Protein 2PMP (pdb70)

B-factor: mean 42.49, std 11.9, range [20.32, 80.95]

Nearest PDB structures (foldseek):
  2pmp-assembly1_A  TM=1.006E+00  e=4.783E-40  Arabidopsis thaliana
  1t0a-assembly1_C  TM=9.566E-01  e=9.874E-26  Shewanella oneidensis MR-1
  5iwx-assembly1_A  TM=9.630E-01  e=2.217E-25  Bacillus subtilis subsp. subtilis str. 168
  8xhu-assembly1_B  TM=9.530E-01  e=6.449E-24  Helicobacter pylori 26695
  8xkf-assembly2_D  TM=9.517E-01  e=6.898E-24  Helicobacter pylori 26695

InterPro domains:
  IPR003526 2-C-methyl-D-erythritol 2,4-cyclodiphosphate synthase [MF_00107] (75-230)
  IPR003526 2-C-methyl-D-erythritol 2,4-cyclodiphosphate synthase [PF02542] (75-228)
  IPR003526 2-C-methyl-D-erythritol 2,4-cyclodiphosphate synthase [PTHR43181] (34-231)
  IPR003526 2-C-methyl-D-erythritol 2,4-cyclodiphosphate synthase [TIGR00151] (76-230)
  IPR003526 2-C-methyl-D-erythritol 2,4-cyclodiphosphate synthase [cd00554] (76-228)
  IPR020555 2-C-methyl-D-erythritol 2,4-cyclodiphosphate synthase, conserved site [PS01350] (109-124)
  IPR036571 2-C-methyl-D-erythritol 2,4-cyclodiphosphate synthase superfamily [G3DSA:3.30.1330.50] (72-231)
  IPR036571 2-C-methyl-D-erythritol 2,4-cyclodiphosphate synthase superfamily [SSF69765] (74-230)

GO terms:
  GO:0009507 chloroplast (C, HDA)
  GO:0009570 chloroplast stroma (C, HDA)
  GO:0015995 chlorophyll biosynthetic process (P, IMP)
  GO:0016117 carotenoid biosynthetic process (P, IMP)

Solvent-accessible surface area: 8160 Å² total; per-residue (Å²): 145,98,86,106,76,138,5,104,2,101,29,76,27,142,0,52,87,78,93,78,4,36,1,0,34,36,106,3,107,43,102,45,0,9,57,39,183,41,44,1,0,1,0,2,17,0,0,0,35,0,0,1,46,2,20,63,63,67,69,39,45,122,35,14,48,145,69,90,89,177,50,139,74,18,53,1,35,64,19,0,101,42,0,23,120,28,12,71,124,42,16,9,80,21,14,74,0,43,0,37,1,28,6,21,114,34,151,6,58,100,54,49,107,74,0,37,60,32,0,3,152,18,8,71,24,83,57,97,46,1,53,1,72,41,140,66,51,140,158,85,95,33,20,2,91,0,114,2,1,0,0,66,0,78,2,67,0,76,69,162

Foldseek 3Di:
DDQKFKFKFKFKFFWDAPAFAAELNDTDDDRIHGDDQESRHQNLQRVLQRLCGSLVHDHPCVVAHPDDPPHRHDHSLVSLLVSLVVQVVSQKAFPAKEKEKEAADDDCVVCQVVSLVSNCVSNVHDSVRYYYDYDYPCLDDCRSVRRMMMMMMMTMMGGD

Secondary structure (DSSP, 8-state):
--SEEEEEEEEEEEEEET---EETTEE---SEEE-SSS---HHHHHHHHHHHHHHT---HHHHS-SS-SS-SS--HHHHHHHHHHHHHHHTEEEEEEEEEEE-SSS--GGGHHHHHHHHHHHHT--GGGEEEEEE--TT-HHHHTTSEEEEEEEEEEEE-

Structure (mmCIF, N/CA/C/O backbone):
data_2PMP
#
_entry.id   2PMP
#
_cell.length_a   135.795
_cell.length_b   135.795
_cell.length_c   135.795
_cell.angle_alpha   90.000
_cell.angle_beta   90.000
_cell.angle_gamma   90.000
#
_symmetry.space_group_name_H-M   'I 41 3 2'
#
loop_
_entity.id
_entity.type
_entity.pdbx_description
1 polymer '2-C-methyl-D-erythritol 2,4-cyclodiphosphate synthase'
2 non-polymer 'ZINC ION'
3 non-polymer 'PHOSPHATE ION'
4 non-polymer 'CHLORIDE ION'
5 non-polymer "CYTIDINE-5'-MONOPHOSPHATE"
6 water water
#
loop_
_atom_site.group_PDB
_atom_site.id
_atom_site.type_symbol
_atom_site.label_atom_id
_atom_site.label_alt_id
_atom_site.label_comp_id
_atom_site.label_asym_id
_atom_site.label_entity_id
_atom_site.label_seq_id
_atom_site.pdbx_PDB_ins_code
_atom_site.Cartn_x
_atom_site.Cartn_y
_atom_site.Cartn_z
_atom_site.occupancy
_atom_site.B_iso_or_equiv
_atom_site.auth_seq_id
_atom_site.auth_comp_id
_atom_site.auth_asym_id
_atom_site.auth_atom_id
_atom_site.pdbx_PDB_model_num
ATOM 1 N N . THR A 1 1 ? -1.373 13.181 16.395 1.00 58.90 1 THR A N 1
ATOM 2 C CA . THR A 1 1 ? -1.691 13.043 14.931 1.00 58.62 1 THR A CA 1
ATOM 3 C C . THR A 1 1 ? -0.525 12.386 14.181 1.00 58.32 1 THR A C 1
ATOM 4 O O . THR A 1 1 ? 0.646 12.581 14.547 1.00 58.93 1 THR A O 1
ATOM 8 N N . LEU A 1 2 ? -0.857 11.606 13.143 1.00 57.01 2 LEU A N 1
ATOM 9 C CA . LEU A 1 2 ? 0.114 10.708 12.488 1.00 55.28 2 LEU A CA 1
ATOM 10 C C . LEU A 1 2 ? 0.886 11.422 11.373 1.00 53.97 2 LEU A C 1
ATOM 11 O O . LEU A 1 2 ? 0.283 12.099 10.531 1.00 53.56 2 LEU A O 1
ATOM 16 N N . PRO A 1 3 ? 2.223 11.263 11.349 1.00 52.51 3 PRO A N 1
ATOM 17 C CA . PRO A 1 3 ? 3.010 11.939 10.313 1.00 51.68 3 PRO A CA 1
ATOM 18 C C . PRO A 1 3 ? 2.724 11.423 8.895 1.00 50.43 3 PRO A C 1
ATOM 19 O O . PRO A 1 3 ? 2.846 12.191 7.925 1.00 49.79 3 PRO A O 1
ATOM 23 N N . PHE A 1 4 ? 2.378 10.134 8.794 1.00 49.08 4 PHE A N 1
ATOM 24 C CA . PHE A 1 4 ? 2.045 9.492 7.517 1.00 48.10 4 PHE A CA 1
ATOM 25 C C . PHE A 1 4 ? 0.746 8.706 7.613 1.00 46.77 4 PHE A C 1
ATOM 26 O O . PHE A 1 4 ? 0.458 8.109 8.637 1.00 46.47 4 PHE A O 1
ATOM 34 N N . ARG A 1 5 ? -0.022 8.716 6.520 1.00 45.59 5 ARG A N 1
ATOM 35 C CA . ARG A 1 5 ? -1.259 7.934 6.390 1.00 44.11 5 ARG A CA 1
ATOM 36 C C . ARG A 1 5 ? -1.329 7.213 5.025 1.00 43.10 5 ARG A C 1
ATOM 37 O O . ARG A 1 5 ? -1.155 7.830 3.976 1.00 42.62 5 ARG A O 1
ATOM 45 N N . ILE A 1 6 ? -1.579 5.904 5.070 1.00 42.16 6 ILE A N 1
ATOM 46 C CA . ILE A 1 6 ? -1.641 5.032 3.876 1.00 41.22 6 ILE A CA 1
ATOM 47 C C . ILE A 1 6 ? -3.087 4.829 3.387 1.00 40.33 6 ILE A C 1
ATOM 48 O O . ILE A 1 6 ? -4.010 4.615 4.188 1.00 39.73 6 ILE A O 1
ATOM 53 N N . GLY A 1 7 ? -3.282 4.896 2.073 1.00 39.49 7 GLY A N 1
ATOM 54 C CA . GLY A 1 7 ? -4.600 4.676 1.468 1.00 38.75 7 GLY A CA 1
ATOM 55 C C . GLY A 1 7 ? -4.575 3.686 0.305 1.00 38.04 7 GLY A C 1
ATOM 56 O O . GLY A 1 7 ? -3.574 3.569 -0.404 1.00 36.88 7 GLY A O 1
ATOM 57 N N . HIS A 1 8 ? -5.691 2.982 0.118 1.00 37.44 8 HIS A N 1
ATOM 58 C CA . HIS A 1 8 ? -5.872 2.105 -1.032 1.00 36.93 8 HIS A CA 1
ATOM 59 C C . HIS A 1 8 ? -7.225 2.366 -1.670 1.00 35.04 8 HIS A C 1
ATOM 60 O O . HIS A 1 8 ? -8.255 2.462 -0.990 1.00 35.66 8 HIS A O 1
ATOM 67 N N . GLY A 1 9 ? -7.217 2.540 -2.975 1.00 32.79 9 GLY A N 1
ATOM 68 C CA . GLY A 1 9 ? -8.447 2.541 -3.736 1.00 31.91 9 GLY A CA 1
ATOM 69 C C . GLY A 1 9 ? -8.516 1.468 -4.821 1.00 30.91 9 GLY A C 1
ATOM 70 O O . GLY A 1 9 ? -7.501 1.041 -5.371 1.00 29.84 9 GLY A O 1
ATOM 71 N N . PHE A 1 10 ? -9.742 1.023 -5.089 1.00 31.16 10 PHE A N 1
ATOM 72 C CA . PHE A 1 10 ? -10.083 0.093 -6.177 1.00 31.03 10 PHE A CA 1
ATOM 73 C C . PHE A 1 10 ? -11.325 0.610 -6.854 1.00 31.08 10 PHE A C 1
ATOM 74 O O . PHE A 1 10 ? -12.278 1.028 -6.175 1.00 32.62 10 PHE A O 1
ATOM 82 N N . ASP A 1 11 ? -11.348 0.539 -8.182 1.00 30.79 11 ASP A N 1
ATOM 83 C CA . ASP A 1 11 ? -12.582 0.754 -8.947 1.00 30.27 11 ASP A CA 1
ATOM 84 C C . ASP A 1 11 ? -12.585 -0.102 -10.218 1.00 29.72 11 ASP A C 1
ATOM 85 O O . ASP A 1 11 ? -11.546 -0.373 -10.765 1.00 28.40 11 ASP A O 1
ATOM 90 N N . LEU A 1 12 ? -13.782 -0.485 -10.661 1.00 29.62 12 LEU A N 1
ATOM 91 C CA . LEU A 1 12 ? -14.002 -1.254 -11.866 1.00 29.95 12 LEU A CA 1
ATOM 92 C C . LEU A 1 12 ? -15.239 -0.729 -12.581 1.00 29.70 12 LEU A C 1
ATOM 93 O O . LEU A 1 12 ? -16.211 -0.370 -11.926 1.00 29.11 12 LEU A O 1
ATOM 98 N N . HIS A 1 13 ? -15.174 -0.623 -13.913 1.00 30.07 13 HIS A N 1
ATOM 99 C CA . HIS A 1 13 ? -16.341 -0.290 -14.733 1.00 30.06 13 HIS A CA 1
ATOM 100 C C . HIS A 1 13 ? -16.502 -1.259 -15.887 1.00 29.63 13 HIS A C 1
ATOM 101 O O . HIS A 1 13 ? -15.515 -1.779 -16.397 1.00 29.08 13 HIS A O 1
ATOM 108 N N . ARG A 1 14 ? -17.745 -1.446 -16.313 1.00 29.49 14 ARG A N 1
ATOM 109 C CA . ARG A 1 14 ? -18.077 -2.168 -17.541 1.00 30.92 14 ARG A CA 1
ATOM 110 C C . ARG A 1 14 ? -17.687 -1.369 -18.777 1.00 30.17 14 ARG A C 1
ATOM 111 O O . ARG A 1 14 ? -17.873 -0.162 -18.825 1.00 29.71 14 ARG A O 1
ATOM 119 N N . LEU A 1 15 ? -17.112 -2.066 -19.749 1.00 29.55 15 LEU A N 1
ATOM 120 C CA . LEU A 1 15 ? -16.853 -1.524 -21.052 1.00 29.34 15 LEU A CA 1
ATOM 121 C C . LEU A 1 15 ? -17.834 -2.133 -22.032 1.00 29.64 15 LEU A C 1
ATOM 122 O O . LEU A 1 15 ? -17.969 -3.366 -22.115 1.00 29.68 15 LEU A O 1
ATOM 127 N N . GLU A 1 16 ? -18.519 -1.272 -22.782 1.00 30.43 16 GLU A N 1
ATOM 128 C CA . GLU A 1 16 ? -19.461 -1.704 -23.795 1.00 30.79 16 GLU A CA 1
ATOM 129 C C . GLU A 1 16 ? -19.217 -0.909 -25.065 1.00 30.91 16 GLU A C 1
ATOM 130 O O . GLU A 1 16 ? -18.634 0.160 -25.004 1.00 31.15 16 GLU A O 1
ATOM 136 N N . PRO A 1 17 ? -19.671 -1.414 -26.227 1.00 31.22 17 PRO A N 1
ATOM 137 C CA . PRO A 1 17 ? -19.412 -0.686 -27.493 1.00 31.37 17 PRO A CA 1
ATOM 138 C C . PRO A 1 17 ? -20.009 0.729 -27.589 1.00 31.38 17 PRO A C 1
ATOM 139 O O . PRO A 1 17 ? -21.145 0.961 -27.197 1.00 31.50 17 PRO A O 1
ATOM 143 N N . GLY A 1 18 ? -19.246 1.666 -28.134 1.00 31.76 18 GLY A N 1
ATOM 144 C CA . GLY A 1 18 ? -19.781 2.989 -28.448 1.00 31.66 18 GLY A CA 1
ATOM 145 C C . GLY A 1 18 ? -19.797 3.996 -27.313 1.00 32.09 18 GLY A C 1
ATOM 146 O O . GLY A 1 18 ? -20.277 5.122 -27.495 1.00 32.56 18 GLY A O 1
ATOM 147 N N . TYR A 1 19 ? -19.259 3.627 -26.152 1.00 32.07 19 TYR A N 1
ATOM 148 C CA . TYR A 1 19 ? -19.187 4.551 -25.012 1.00 32.12 19 TYR A CA 1
ATOM 149 C C . TYR A 1 19 ? -17.828 5.270 -24.881 1.00 32.01 19 TYR A C 1
ATOM 150 O O . TYR A 1 19 ? -16.818 4.856 -25.518 1.00 32.01 19 TYR A O 1
ATOM 159 N N . PRO A 1 20 ? -17.801 6.367 -24.096 1.00 31.47 20 PRO A N 1
ATOM 160 C CA . PRO A 1 20 ? -16.561 7.082 -23.812 1.00 31.97 20 PRO A CA 1
ATOM 161 C C . PRO A 1 20 ? -15.578 6.284 -22.973 1.00 32.04 20 PRO A C 1
ATOM 162 O O . PRO A 1 20 ? -15.964 5.641 -22.003 1.00 32.32 20 PRO A O 1
ATOM 166 N N . LEU A 1 21 ? -14.315 6.340 -23.366 1.00 32.70 21 LEU A N 1
ATOM 167 C CA . LEU A 1 21 ? -13.209 5.848 -22.561 1.00 32.84 21 LEU A CA 1
ATOM 168 C C . LEU A 1 21 ? -12.405 7.062 -22.100 1.00 33.48 21 LEU A C 1
ATOM 169 O O . LEU A 1 21 ? -11.638 7.653 -22.862 1.00 33.61 21 LEU A O 1
ATOM 174 N N . ILE A 1 22 ? -12.642 7.448 -20.851 1.00 34.21 22 ILE A N 1
ATOM 175 C CA . ILE A 1 22 ? -11.984 8.584 -20.218 1.00 34.10 22 ILE A CA 1
ATOM 176 C C . ILE A 1 22 ? -11.154 8.052 -19.041 1.00 33.96 22 ILE A C 1
ATOM 177 O O . ILE A 1 22 ? -11.698 7.396 -18.149 1.00 34.77 22 ILE A O 1
ATOM 182 N N . ILE A 1 23 ? -9.847 8.311 -19.061 1.00 32.94 23 ILE A N 1
ATOM 183 C CA . ILE A 1 23 ? -8.944 7.829 -18.032 1.00 33.32 23 ILE A CA 1
ATOM 184 C C . ILE A 1 23 ? -8.120 8.990 -17.470 1.00 33.55 23 ILE A C 1
ATOM 185 O O . ILE A 1 23 ? -7.311 9.571 -18.182 1.00 32.46 23 ILE A O 1
ATOM 190 N N . GLY A 1 24 ? -8.344 9.320 -16.195 1.00 34.24 24 GLY A N 1
ATOM 191 C CA . GLY A 1 24 ? -7.649 10.432 -15.539 1.00 34.99 24 GLY A CA 1
ATOM 192 C C . GLY A 1 24 ? -7.900 11.763 -16.238 1.00 35.50 24 GLY A C 1
ATOM 193 O O . GLY A 1 24 ? -7.012 12.614 -16.338 1.00 35.15 24 GLY A O 1
ATOM 194 N N . GLY A 1 25 ? -9.122 11.916 -16.735 1.00 36.15 25 GLY A N 1
ATOM 195 C CA . GLY A 1 25 ? -9.560 13.139 -17.395 1.00 36.18 25 GLY A CA 1
ATOM 196 C C . GLY A 1 25 ? -9.375 13.132 -18.883 1.00 36.30 25 GLY A C 1
ATOM 197 O O . GLY A 1 25 ? -9.960 13.952 -19.557 1.00 36.96 25 GLY A O 1
ATOM 198 N N . 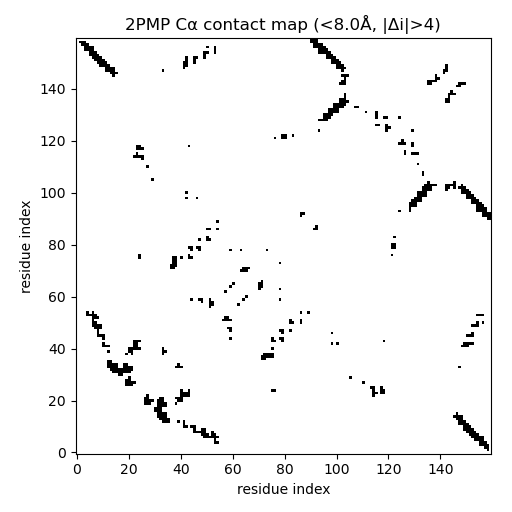ILE A 1 26 ? -8.594 12.184 -19.401 1.00 36.36 26 ILE A N 1
ATOM 199 C CA . ILE A 1 26 ? -8.175 12.175 -20.791 1.00 36.09 26 ILE A CA 1
ATOM 200 C C . ILE A 1 26 ? -9.018 11.206 -21.634 1.00 36.45 26 ILE A C 1
ATOM 201 O O . ILE A 1 26 ? -9.257 10.057 -21.230 1.00 36.31 26 ILE A O 1
ATOM 206 N N . VAL A 1 27 ? -9.490 11.700 -22.786 1.00 36.03 27 VAL A N 1
ATOM 207 C CA . VAL A 1 27 ? -10.225 10.903 -23.738 1.00 35.62 27 VAL A CA 1
ATOM 208 C C . VAL A 1 27 ? -9.274 10.021 -24.523 1.00 36.09 27 VAL A C 1
ATOM 209 O O . VAL A 1 27 ? -8.256 10.482 -25.042 1.00 36.65 27 VAL A O 1
ATOM 213 N N . ILE A 1 28 ? -9.590 8.722 -24.571 1.00 36.31 28 ILE A N 1
ATOM 214 C CA . ILE A 1 28 ? -8.806 7.754 -25.338 1.00 35.78 28 ILE A CA 1
ATOM 215 C C . ILE A 1 28 ? -9.782 7.071 -26.296 1.00 34.99 28 ILE A C 1
ATOM 216 O O . ILE A 1 28 ? -10.794 6.533 -25.859 1.00 35.68 28 ILE A O 1
ATOM 221 N N . PRO A 1 29 ? -9.560 7.198 -27.611 1.00 34.32 29 PRO A N 1
ATOM 222 C CA . PRO A 1 29 ? -10.453 6.509 -28.541 1.00 33.54 29 PRO A CA 1
ATOM 223 C C . PRO A 1 29 ? -10.367 4.982 -28.496 1.00 32.69 29 PRO A C 1
ATOM 224 O O . PRO A 1 29 ? -9.278 4.435 -28.352 1.00 32.36 29 PRO A O 1
ATOM 228 N N . HIS A 1 30 ? -11.509 4.306 -28.656 1.00 31.24 30 HIS A N 1
ATOM 229 C CA . HIS A 1 30 ? -11.549 2.843 -28.560 1.00 30.70 30 HIS A CA 1
ATOM 230 C C . HIS A 1 30 ? -12.923 2.336 -28.971 1.00 29.97 30 HIS A C 1
ATOM 231 O O . HIS A 1 30 ? -13.908 3.024 -28.760 1.00 30.46 30 HIS A O 1
ATOM 238 N N . ASP A 1 31 ? -12.988 1.127 -29.534 1.00 30.47 31 ASP A N 1
ATOM 239 C CA . ASP A 1 31 ? -14.259 0.487 -29.900 1.00 31.03 31 ASP A CA 1
ATOM 240 C C . ASP A 1 31 ? -15.244 0.251 -28.708 1.00 31.18 31 ASP A C 1
ATOM 241 O O . ASP A 1 31 ? -16.417 -0.001 -28.934 1.00 30.77 31 ASP A O 1
ATOM 246 N N . ARG A 1 32 ? -14.755 0.365 -27.464 1.00 31.31 32 ARG A N 1
ATOM 247 C CA . ARG A 1 32 ? -15.560 0.237 -26.242 1.00 31.66 32 ARG A CA 1
ATOM 248 C C . ARG A 1 32 ? -15.172 1.289 -25.224 1.00 32.30 32 ARG A C 1
ATOM 249 O O . ARG A 1 32 ? -14.027 1.750 -25.181 1.00 32.06 32 ARG A O 1
ATOM 257 N N . GLY A 1 33 ? -16.116 1.627 -24.361 1.00 33.50 33 GLY A N 1
ATOM 258 C CA . GLY A 1 33 ? -15.855 2.539 -23.265 1.00 34.46 33 GLY A CA 1
ATOM 259 C C . GLY A 1 33 ? -16.810 2.298 -22.124 1.00 34.69 33 GLY A C 1
ATOM 260 O O . GLY A 1 33 ? -17.614 1.391 -22.168 1.00 33.06 33 GLY A O 1
ATOM 261 N N . CYS A 1 34 ? -16.715 3.141 -21.106 1.00 36.85 34 CYS A N 1
ATOM 262 C CA . CYS A 1 34 ? -17.413 2.919 -19.849 1.00 39.40 34 CYS A CA 1
ATOM 263 C C . CYS A 1 34 ? -18.894 3.252 -19.912 1.00 41.05 34 CYS A C 1
ATOM 264 O O . CYS A 1 34 ? -19.284 4.355 -20.222 1.00 40.99 34 CYS A O 1
ATOM 267 N N . GLU A 1 35 ? -19.704 2.240 -19.640 1.00 44.68 35 GLU A N 1
ATOM 268 C CA . GLU A 1 35 ? -21.140 2.390 -19.458 1.00 46.72 35 GLU A CA 1
ATOM 269 C C . GLU A 1 35 ? -21.352 2.607 -17.967 1.00 48.52 35 GLU A C 1
ATOM 270 O O . GLU A 1 35 ? -21.265 1.662 -17.176 1.00 49.67 35 GLU A O 1
ATOM 276 N N . ALA A 1 36 ? -21.595 3.842 -17.566 1.00 50.26 36 ALA A N 1
ATOM 277 C CA . ALA A 1 36 ? -21.725 4.148 -16.134 1.00 51.73 36 ALA A CA 1
ATOM 278 C C . ALA A 1 36 ? -22.615 5.358 -15.918 1.00 53.23 36 ALA A C 1
ATOM 279 O O . ALA A 1 36 ? -22.957 6.051 -16.878 1.00 53.99 36 ALA A O 1
ATOM 281 N N . HIS A 1 37 ? -23.015 5.588 -14.667 1.00 54.67 37 HIS A N 1
ATOM 282 C CA . HIS A 1 37 ? -23.776 6.801 -14.294 1.00 55.45 37 HIS A CA 1
ATOM 283 C C . HIS A 1 37 ? -22.840 7.985 -14.088 1.00 55.62 37 HIS A C 1
ATOM 284 O O . HIS A 1 37 ? -23.197 9.132 -14.372 1.00 56.34 37 HIS A O 1
ATOM 291 N N . SER A 1 38 ? -21.637 7.688 -13.600 1.00 55.02 38 SER A N 1
ATOM 292 C CA . SER A 1 38 ? -20.512 8.628 -13.629 1.00 54.33 38 SER A CA 1
ATOM 293 C C . SER A 1 38 ? -20.082 8.988 -15.078 1.00 53.55 38 SER A C 1
ATOM 294 O O . SER A 1 38 ? -20.743 8.598 -16.039 1.00 54.11 38 SER A O 1
ATOM 297 N N . ASP A 1 39 ? -18.976 9.727 -15.222 1.00 52.26 39 ASP A N 1
ATOM 298 C CA . ASP A 1 39 ? -18.228 9.784 -16.500 1.00 50.71 39 ASP A CA 1
ATOM 299 C C . ASP A 1 39 ? -17.334 8.528 -16.729 1.00 49.38 39 ASP A C 1
ATOM 300 O O . ASP A 1 39 ? -16.638 8.402 -17.761 1.00 48.71 39 ASP A O 1
ATOM 305 N N . GLY A 1 40 ? -17.341 7.635 -15.733 1.00 47.59 40 GLY A N 1
ATOM 306 C CA . GLY A 1 40 ? -16.768 6.304 -15.835 1.00 46.19 40 GLY A CA 1
ATOM 307 C C . GLY A 1 40 ? -15.289 6.226 -15.550 1.00 44.78 40 GLY A C 1
ATOM 308 O O . GLY A 1 40 ? -14.653 5.203 -15.837 1.00 44.62 40 GLY A O 1
ATOM 309 N N . ASP A 1 41 ? -14.742 7.299 -14.974 1.00 42.82 41 ASP A N 1
ATOM 310 C CA . ASP A 1 41 ? -13.298 7.474 -14.889 1.00 41.61 41 ASP A CA 1
ATOM 311 C C . ASP A 1 41 ? -12.742 6.675 -13.738 1.00 40.61 41 ASP A C 1
ATOM 312 O O . ASP A 1 41 ? -12.599 7.158 -12.636 1.00 40.37 41 ASP A O 1
ATOM 317 N N . VAL A 1 42 ? -12.391 5.433 -14.042 1.00 39.92 42 VAL A N 1
ATOM 318 C CA . VAL A 1 42 ? -12.004 4.443 -13.046 1.00 38.48 42 VAL A CA 1
ATOM 319 C C . VAL A 1 42 ? -10.762 4.911 -12.231 1.00 37.52 42 VAL A C 1
ATOM 320 O O . VAL A 1 42 ? -10.663 4.646 -11.027 1.00 36.33 42 VAL A O 1
ATOM 324 N N . LEU A 1 43 ? -9.844 5.613 -12.901 1.00 36.75 43 LEU A N 1
ATOM 325 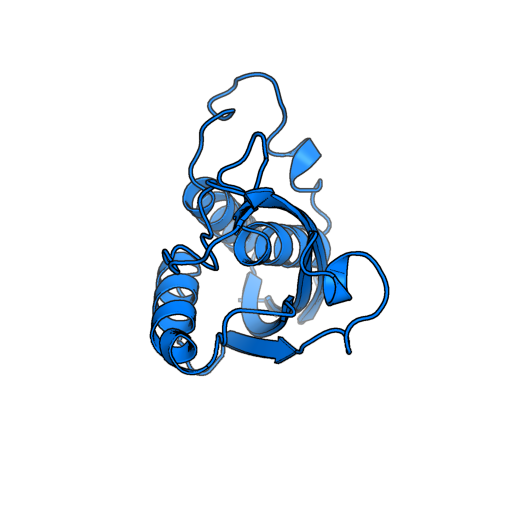C CA . LEU A 1 43 ? -8.595 6.087 -12.282 1.00 36.58 43 LEU A CA 1
ATOM 326 C C . LEU A 1 43 ? -8.865 7.243 -11.303 1.00 36.32 43 LEU A C 1
ATOM 327 O O . LEU A 1 43 ? -8.365 7.274 -10.177 1.00 35.74 43 LEU A O 1
ATOM 332 N N . LEU A 1 44 ? -9.686 8.179 -11.747 1.00 35.93 44 LEU A N 1
ATOM 333 C CA . LEU A 1 44 ? -10.072 9.305 -10.917 1.00 35.96 44 LEU A CA 1
ATOM 334 C C . LEU A 1 44 ? -10.887 8.854 -9.717 1.00 36.59 44 LEU A C 1
ATOM 335 O O . LEU A 1 44 ? -10.598 9.286 -8.595 1.00 37.69 44 LEU A O 1
ATOM 340 N N . HIS A 1 45 ? -11.852 7.954 -9.911 1.00 36.02 45 HIS A N 1
ATOM 341 C CA . HIS A 1 45 ? -12.633 7.448 -8.789 1.00 36.12 45 HIS A CA 1
ATOM 342 C C . HIS A 1 45 ? -11.796 6.693 -7.777 1.00 35.67 45 HIS A C 1
ATOM 343 O O . HIS A 1 45 ? -12.064 6.740 -6.591 1.00 35.63 45 HIS A O 1
ATOM 350 N N . CYS A 1 46 ? -10.797 5.950 -8.207 1.00 35.79 46 CYS A N 1
ATOM 351 C CA . CYS A 1 46 ? -10.080 5.172 -7.216 1.00 35.91 46 CYS A CA 1
ATOM 352 C C . CYS A 1 46 ? -8.966 5.950 -6.489 1.00 34.93 46 CYS A C 1
ATOM 353 O O . CYS A 1 46 ? -8.588 5.588 -5.386 1.00 34.79 46 CYS A O 1
ATOM 356 N N . VAL A 1 47 ? -8.452 6.999 -7.118 1.00 34.82 47 VAL A N 1
ATOM 357 C CA . VAL A 1 47 ? -7.598 7.997 -6.455 1.00 34.79 47 VAL A CA 1
ATOM 358 C C . VAL A 1 47 ? -8.373 8.732 -5.368 1.00 34.97 47 VAL A C 1
ATOM 359 O O . VAL A 1 47 ? -7.901 8.864 -4.255 1.00 35.14 47 VAL A O 1
ATOM 363 N N . VAL A 1 48 ? -9.596 9.143 -5.681 1.00 35.44 48 VAL A N 1
ATOM 364 C CA . VAL A 1 48 ? -10.467 9.743 -4.699 1.00 35.62 48 VAL A CA 1
ATOM 365 C C . VAL A 1 48 ? -10.704 8.831 -3.487 1.00 36.56 48 VAL A C 1
ATOM 366 O O . VAL A 1 48 ? -10.611 9.300 -2.328 1.00 36.68 48 VAL A O 1
ATOM 370 N N . ASP A 1 49 ? -10.983 7.545 -3.745 1.00 36.63 49 ASP A N 1
ATOM 371 C CA . ASP A 1 49 ? -11.242 6.579 -2.665 1.00 36.78 49 ASP A CA 1
ATOM 372 C C . ASP A 1 49 ? -9.968 6.274 -1.837 1.00 36.32 49 ASP A C 1
ATOM 373 O O . ASP A 1 49 ? -10.063 5.939 -0.665 1.00 35.64 49 ASP A O 1
ATOM 378 N N . ALA A 1 50 ? -8.798 6.358 -2.465 1.00 36.04 50 ALA A N 1
ATOM 379 C CA . ALA A 1 50 ? -7.518 6.181 -1.783 1.00 36.48 50 ALA A CA 1
ATOM 380 C C . ALA A 1 50 ? -7.249 7.354 -0.791 1.00 36.56 50 ALA A C 1
ATOM 381 O O . ALA A 1 50 ? -6.881 7.135 0.354 1.00 36.37 50 ALA A O 1
ATOM 383 N N . ILE A 1 51 ? -7.464 8.580 -1.255 1.00 37.55 51 ILE A N 1
ATOM 384 C CA . ILE A 1 51 ? -7.372 9.798 -0.424 1.00 38.14 51 ILE A CA 1
ATOM 385 C C . ILE A 1 51 ? -8.356 9.745 0.742 1.00 38.71 51 ILE A C 1
ATOM 386 O O . ILE A 1 51 ? -7.966 9.843 1.905 1.00 39.69 51 ILE A O 1
ATOM 391 N N . LEU A 1 52 ? -9.629 9.568 0.426 1.00 38.94 52 LEU A N 1
ATOM 392 C CA . LEU A 1 52 ? -10.668 9.454 1.440 1.00 38.78 52 LEU A CA 1
ATOM 393 C C . LEU A 1 52 ? -10.343 8.365 2.458 1.00 39.17 52 LEU A C 1
ATOM 394 O O . LEU A 1 52 ? -10.540 8.527 3.680 1.00 38.89 52 LEU A O 1
ATOM 399 N N . GLY A 1 53 ? -9.828 7.251 1.962 1.00 38.89 53 GLY A N 1
ATOM 400 C CA . GLY A 1 5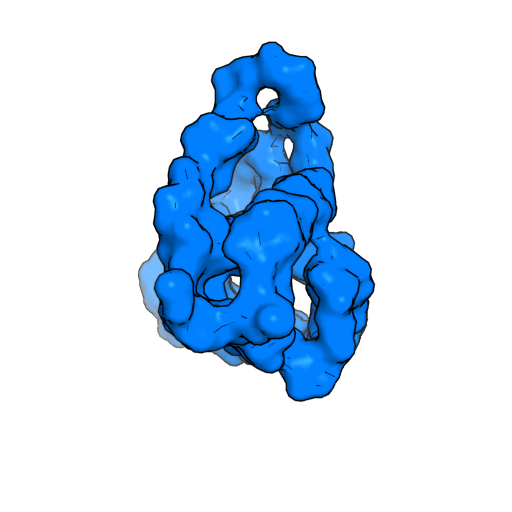3 ? -9.522 6.123 2.828 1.00 38.97 53 GLY A CA 1
ATOM 401 C C . GLY A 1 53 ? -8.288 6.281 3.703 1.00 38.77 53 GLY A C 1
ATOM 402 O O . GLY A 1 53 ? -8.245 5.765 4.829 1.00 38.68 53 GLY A O 1
ATOM 403 N N . ALA A 1 54 ? -7.265 6.928 3.157 1.00 38.54 54 ALA A N 1
ATOM 404 C CA . ALA A 1 54 ? -6.072 7.308 3.921 1.00 38.73 54 ALA A CA 1
ATOM 405 C C . ALA A 1 54 ? -6.434 8.203 5.105 1.00 38.68 54 ALA A C 1
ATOM 406 O O . ALA A 1 54 ? -5.849 8.066 6.163 1.00 39.47 54 ALA A O 1
ATOM 408 N N . LEU A 1 55 ? -7.404 9.094 4.911 1.00 39.47 55 LEU A N 1
ATOM 409 C CA . LEU A 1 55 ? -7.886 10.049 5.919 1.00 39.58 55 LEU A CA 1
ATOM 410 C C . LEU A 1 55 ? -8.971 9.531 6.858 1.00 40.29 55 LEU A C 1
ATOM 411 O O . LEU A 1 55 ? -9.226 10.159 7.896 1.00 40.88 55 LEU A O 1
ATOM 416 N N . GLY A 1 56 ? -9.626 8.421 6.493 1.00 40.24 56 GLY A N 1
ATOM 417 C CA . GLY A 1 56 ? -10.660 7.815 7.326 1.00 40.40 56 GLY A CA 1
ATOM 418 C C . GLY A 1 56 ? -12.002 8.494 7.179 1.00 40.65 56 GLY A C 1
ATOM 419 O O . GLY A 1 56 ? -12.846 8.447 8.063 1.00 41.15 56 GLY A O 1
ATOM 420 N N . LEU A 1 57 ? -12.202 9.126 6.042 1.00 41.53 57 LEU A N 1
ATOM 421 C CA . LEU A 1 57 ? -13.444 9.792 5.729 1.00 41.91 57 LEU A CA 1
ATOM 422 C C . LEU A 1 57 ? -14.454 8.846 5.058 1.00 42.64 57 LEU A C 1
ATOM 423 O O . LEU A 1 57 ? -14.089 7.774 4.556 1.00 43.29 57 LEU A O 1
ATOM 428 N N . PRO A 1 58 ? -15.735 9.244 5.020 1.00 43.02 58 PRO A N 1
ATOM 429 C CA . PRO A 1 58 ? -16.661 8.416 4.234 1.00 42.47 58 PRO A CA 1
ATOM 430 C C . PRO A 1 58 ? -16.156 8.244 2.782 1.00 42.36 58 PRO A C 1
ATOM 431 O O . PRO A 1 58 ? -15.375 9.060 2.293 1.00 41.47 58 PRO A O 1
ATOM 435 N N . ASP A 1 59 ? -16.629 7.201 2.101 1.00 42.58 59 ASP A N 1
ATOM 436 C CA . ASP A 1 59 ? -16.099 6.828 0.786 1.00 42.48 59 ASP A CA 1
ATOM 437 C C . ASP A 1 59 ? -16.795 7.633 -0.292 1.00 42.53 59 ASP A C 1
ATOM 438 O O . ASP A 1 59 ? -17.687 8.401 0.020 1.00 42.36 59 ASP A O 1
ATOM 443 N N . ILE A 1 60 ? -16.373 7.465 -1.547 1.00 42.73 60 ILE A N 1
ATOM 444 C CA . ILE A 1 60 ? -16.876 8.259 -2.669 1.00 43.07 60 ILE A CA 1
ATOM 445 C C . ILE A 1 60 ? -18.424 8.226 -2.795 1.00 43.73 60 ILE A C 1
ATOM 446 O O . ILE A 1 60 ? -19.053 9.246 -3.081 1.00 42.44 60 ILE A O 1
ATOM 451 N N . GLY A 1 61 ? -19.029 7.066 -2.547 1.00 44.46 61 GLY A N 1
ATOM 452 C CA . GLY A 1 61 ? -20.480 6.929 -2.598 1.00 45.40 61 GLY A CA 1
ATOM 453 C C . GLY A 1 61 ? -21.203 7.603 -1.438 1.00 46.44 61 GLY A C 1
ATOM 454 O O . GLY A 1 61 ? -22.355 8.019 -1.570 1.00 46.39 61 GLY A O 1
ATOM 455 N N . GLN A 1 62 ? -20.536 7.688 -0.295 1.00 47.65 62 GLN A N 1
ATOM 456 C CA . GLN A 1 62 ? -21.103 8.309 0.885 1.00 49.16 62 GLN A CA 1
ATOM 457 C C . GLN A 1 62 ? -21.000 9.835 0.806 1.00 50.62 62 GLN A C 1
ATOM 458 O O . GLN A 1 62 ? -21.954 10.533 1.073 1.00 50.56 62 GLN A O 1
ATOM 464 N N . ILE A 1 63 ? -19.831 10.339 0.427 1.00 53.27 63 ILE A N 1
ATOM 465 C CA . ILE A 1 63 ? -19.606 11.771 0.244 1.00 54.75 63 ILE A CA 1
ATOM 466 C C . ILE A 1 63 ? -20.350 12.348 -0.963 1.00 56.82 63 ILE A C 1
ATOM 467 O O . ILE A 1 63 ? -20.906 13.434 -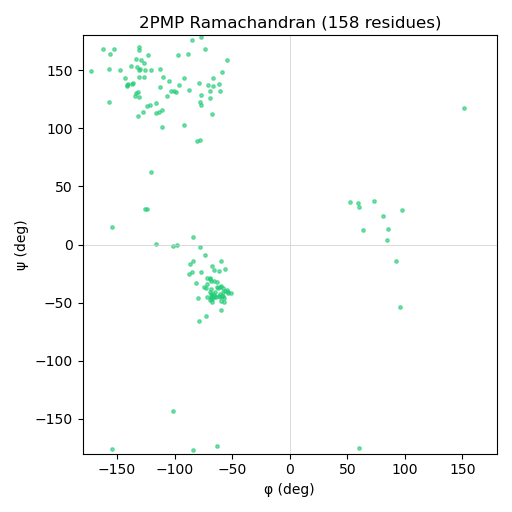0.860 1.00 57.72 63 ILE A O 1
ATOM 472 N N . PHE A 1 64 ? -20.375 11.625 -2.087 1.00 59.03 64 PHE A N 1
ATOM 473 C CA . PHE A 1 64 ? -20.966 12.121 -3.349 1.00 60.77 64 PHE A CA 1
ATOM 474 C C . PHE A 1 64 ? -22.107 11.223 -3.848 1.00 62.68 64 PHE A C 1
ATOM 475 O O . PHE A 1 64 ? -22.036 10.664 -4.944 1.00 62.88 64 PHE A O 1
ATOM 483 N N . PRO A 1 65 ? -23.187 11.101 -3.064 1.00 65.41 65 PRO A N 1
ATOM 484 C CA . PRO A 1 65 ? -24.246 10.127 -3.380 1.00 67.03 65 PRO A CA 1
ATOM 485 C C . PRO A 1 65 ? -25.181 10.459 -4.562 1.00 69.08 65 PRO A C 1
ATOM 486 O O . PRO A 1 65 ? -25.205 11.592 -5.054 1.00 69.51 65 PRO A O 1
ATOM 490 N N . ASP A 1 66 ? -25.961 9.454 -4.972 1.00 71.31 66 ASP A N 1
ATOM 491 C CA . ASP A 1 66 ? -27.003 9.595 -6.009 1.00 72.60 66 ASP A CA 1
ATOM 492 C C . ASP A 1 66 ? -28.241 10.253 -5.398 1.00 73.99 66 ASP A C 1
ATOM 493 O O . ASP A 1 66 ? -29.138 9.573 -4.879 1.00 74.54 66 ASP A O 1
ATOM 498 N N . SER A 1 67 ? -28.264 11.584 -5.470 1.00 75.31 67 SER A N 1
ATOM 499 C CA . SER A 1 67 ? -29.236 12.444 -4.783 1.00 76.19 67 SER A CA 1
ATOM 500 C C . SER A 1 67 ? -28.534 13.771 -4.535 1.00 77.13 67 SER A C 1
ATOM 501 O O . SER A 1 67 ? -27.533 13.825 -3.807 1.00 77.00 67 SER A O 1
ATOM 504 N N . ASP A 1 68 ? -29.068 14.829 -5.142 1.00 78.16 68 ASP A N 1
ATOM 505 C CA . ASP A 1 68 ? -28.413 16.139 -5.156 1.00 78.57 68 ASP A CA 1
ATOM 506 C C . ASP A 1 68 ? -28.311 16.857 -3.802 1.00 79.36 68 ASP A C 1
ATOM 507 O O . ASP A 1 68 ? -29.332 17.213 -3.195 1.00 79.94 68 ASP A O 1
ATOM 512 N N . PRO A 1 69 ? -27.079 17.008 -3.285 1.00 79.69 69 PRO A N 1
ATOM 513 C CA . PRO A 1 69 ? -26.701 18.400 -3.068 1.00 79.68 69 PRO A CA 1
ATOM 514 C C . PRO A 1 69 ? -26.421 19.040 -4.456 1.00 79.77 69 PRO A C 1
ATOM 515 O O . PRO A 1 69 ? -27.142 19.965 -4.865 1.00 80.24 69 PRO A O 1
ATOM 519 N N . LYS A 1 70 ? -25.425 18.513 -5.180 1.00 79.30 70 LYS A N 1
ATOM 520 C CA . LYS A 1 70 ? -24.929 19.121 -6.432 1.00 78.87 70 LYS A CA 1
ATOM 521 C C . LYS A 1 70 ? -24.260 18.133 -7.418 1.00 78.27 70 LYS A C 1
ATOM 522 O O . LYS A 1 70 ? -23.566 18.571 -8.345 1.00 78.09 70 LYS A O 1
ATOM 528 N N . TRP A 1 71 ? -24.449 16.821 -7.239 1.00 77.11 71 TRP A N 1
ATOM 529 C CA . TRP A 1 71 ? -23.682 15.834 -8.019 1.00 75.98 71 TRP A CA 1
ATOM 530 C C . TRP A 1 71 ? -24.539 15.261 -9.163 1.00 75.13 71 TRP A C 1
ATOM 531 O O . TRP A 1 71 ? -25.314 16.008 -9.790 1.00 75.42 71 TRP A O 1
ATOM 542 N N . LYS A 1 72 ? -24.363 13.967 -9.454 1.00 73.81 72 LYS A N 1
ATOM 543 C CA . LYS A 1 72 ? -25.180 13.186 -10.414 1.00 72.63 72 LYS A CA 1
ATOM 544 C C . LYS A 1 72 ? -24.524 13.130 -11.790 1.00 71.36 72 LYS A C 1
ATOM 545 O O . LYS A 1 72 ? -24.343 12.041 -12.360 1.00 71.60 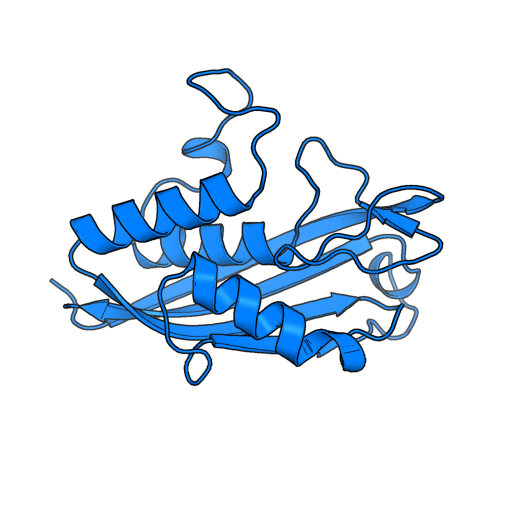72 LYS A O 1
ATOM 551 N N . GLY A 1 73 ? -24.199 14.304 -12.326 1.00 69.47 73 GLY A N 1
ATOM 552 C CA . GLY A 1 73 ? -23.466 14.414 -13.587 1.00 67.73 73 GLY A CA 1
ATOM 553 C C . GLY A 1 73 ? -22.197 15.236 -13.429 1.00 66.21 73 GLY A C 1
ATOM 554 O O . GLY A 1 73 ? -21.767 15.897 -14.371 1.00 66.34 73 GLY A O 1
ATOM 555 N N . ALA A 1 74 ? -21.600 15.206 -12.237 1.00 64.02 74 ALA A N 1
ATOM 556 C CA . ALA A 1 74 ? -20.302 15.842 -12.007 1.00 62.35 74 ALA A CA 1
ATOM 557 C C . ALA A 1 74 ? -19.196 15.093 -12.752 1.00 60.51 74 ALA A C 1
ATOM 558 O O . ALA A 1 74 ? -19.130 13.873 -12.710 1.00 59.79 74 ALA A O 1
ATOM 560 N N . ALA A 1 75 ? -18.357 15.845 -13.461 1.00 58.73 75 ALA A N 1
ATOM 561 C CA . ALA A 1 75 ? -17.096 15.333 -13.958 1.00 57.31 75 ALA A CA 1
ATOM 562 C C . ALA A 1 75 ? -16.294 14.875 -12.745 1.00 55.69 75 ALA A C 1
ATOM 563 O O . ALA A 1 75 ? -16.425 15.429 -11.649 1.00 54.86 75 ALA A O 1
ATOM 565 N N . SER A 1 76 ? -15.479 13.844 -12.945 1.00 54.29 76 SER A N 1
ATOM 566 C CA . SER A 1 76 ? -14.737 13.238 -11.850 1.00 53.38 76 SER A CA 1
ATOM 567 C C . SER A 1 76 ? -13.701 14.189 -11.248 1.00 52.18 76 SER A C 1
ATOM 568 O O . SER A 1 76 ? -13.286 14.016 -10.102 1.00 51.76 76 SER A O 1
ATOM 571 N N . SER A 1 77 ? -13.305 15.189 -12.024 1.00 51.15 77 SER A N 1
ATOM 572 C CA . SER A 1 77 ? -12.520 16.312 -11.524 1.00 51.28 77 SER A CA 1
ATOM 573 C C . SER A 1 77 ? -13.150 16.961 -10.277 1.00 50.88 77 SER A C 1
ATOM 574 O O . SER A 1 77 ? -12.432 17.273 -9.327 1.00 50.86 77 SER A O 1
ATOM 577 N N . VAL A 1 78 ? -14.476 17.128 -10.274 1.00 50.63 78 VAL A N 1
ATOM 578 C CA . VAL A 1 78 ? -15.192 17.671 -9.116 1.00 50.66 78 VAL A CA 1
ATOM 579 C C . VAL A 1 78 ? -14.932 16.858 -7.843 1.00 50.79 78 VAL A C 1
ATOM 580 O O . VAL A 1 78 ? -14.776 17.437 -6.751 1.00 51.04 78 VAL A O 1
ATOM 584 N N . PHE A 1 79 ? -14.895 15.527 -7.976 1.00 50.12 79 PHE A N 1
ATOM 585 C CA . PHE A 1 79 ? -14.640 14.649 -6.832 1.00 49.51 79 PHE A CA 1
ATOM 586 C C . PHE A 1 79 ? -13.179 14.690 -6.378 1.00 49.07 79 PHE A C 1
ATOM 587 O O . PHE A 1 79 ? -12.910 14.616 -5.185 1.00 49.05 79 PHE A O 1
ATOM 595 N N . ILE A 1 80 ? -12.243 14.790 -7.325 1.00 49.00 80 ILE A N 1
ATOM 596 C CA . ILE A 1 80 ? -10.813 14.957 -7.014 1.00 49.32 80 ILE A CA 1
ATOM 597 C C . ILE A 1 80 ? -10.545 16.269 -6.242 1.00 49.66 80 ILE A C 1
ATOM 598 O O . ILE A 1 80 ? -9.804 16.272 -5.263 1.00 49.42 80 ILE A O 1
ATOM 603 N N . LYS A 1 81 ? -11.160 17.368 -6.677 1.00 50.29 81 LYS A N 1
ATOM 604 C CA . LYS A 1 81 ? -10.950 18.660 -6.030 1.00 50.86 81 LYS A CA 1
ATOM 605 C C . LYS A 1 81 ? -11.547 18.682 -4.623 1.00 51.13 81 LYS A C 1
ATOM 606 O O . LYS A 1 81 ? -10.898 19.154 -3.684 1.00 51.68 81 LYS A O 1
ATOM 612 N N . GLU A 1 82 ? -12.749 18.140 -4.450 1.00 50.92 82 GLU A N 1
ATOM 613 C CA . GLU A 1 82 ? -13.309 18.022 -3.102 1.00 50.47 82 GLU A CA 1
ATOM 614 C C . GLU A 1 82 ? -12.473 17.123 -2.176 1.00 50.25 82 GLU A C 1
ATOM 615 O O . GLU A 1 82 ? -12.333 17.409 -0.989 1.00 50.19 82 GLU A O 1
ATOM 621 N 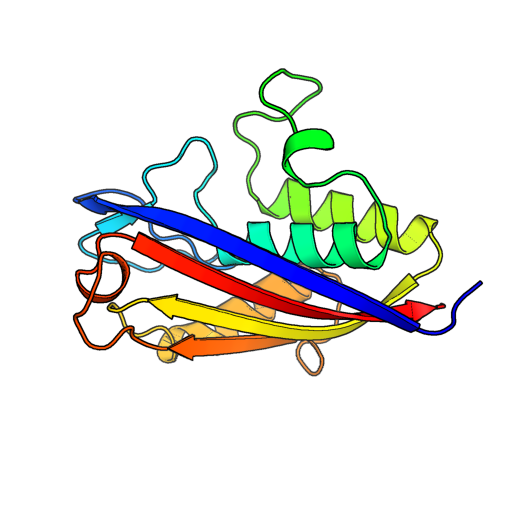N . ALA A 1 83 ? -11.912 16.042 -2.709 1.00 49.71 83 ALA A N 1
ATOM 622 C CA . ALA A 1 83 ? -11.072 15.178 -1.898 1.00 49.04 83 ALA A CA 1
ATOM 623 C C . ALA A 1 83 ? -9.776 15.862 -1.450 1.00 48.26 83 ALA A C 1
ATOM 624 O O . ALA A 1 83 ? -9.368 15.680 -0.314 1.00 47.42 83 ALA A O 1
ATOM 626 N N . VAL A 1 84 ? -9.113 16.609 -2.332 1.00 48.54 84 VAL A N 1
ATOM 627 C CA . VAL A 1 84 ? -7.873 17.329 -1.956 1.00 49.25 84 VAL A CA 1
ATOM 628 C C . VAL A 1 84 ? -8.140 18.501 -0.974 1.00 49.79 84 VAL A C 1
ATOM 629 O O . VAL A 1 84 ? -7.284 18.839 -0.160 1.00 49.95 84 VAL A O 1
ATOM 633 N N . ARG A 1 85 ? -9.330 19.095 -1.043 1.00 50.24 85 ARG A N 1
ATOM 634 C CA . ARG A 1 85 ? -9.752 20.107 -0.080 1.00 50.28 85 ARG A CA 1
ATOM 635 C C . ARG A 1 85 ? -9.914 19.510 1.322 1.00 50.73 85 ARG A C 1
ATOM 636 O O . ARG A 1 85 ? -9.452 20.100 2.316 1.00 50.67 85 ARG A O 1
ATOM 644 N N . LEU A 1 86 ? -10.568 18.349 1.399 1.00 50.46 86 LEU A N 1
ATOM 645 C CA . LEU A 1 86 ? -10.792 17.671 2.680 1.00 49.76 86 LEU A CA 1
ATOM 646 C C . LEU A 1 86 ? -9.486 17.145 3.261 1.00 49.62 86 LEU A C 1
ATOM 647 O O . LEU A 1 86 ? -9.337 17.051 4.472 1.00 49.81 86 LEU A O 1
ATOM 652 N N . MET A 1 87 ? -8.557 16.768 2.385 1.00 49.29 87 MET A N 1
ATOM 653 C CA . MET A 1 87 ? -7.240 16.307 2.787 1.00 49.26 87 MET A CA 1
ATOM 654 C C . MET A 1 87 ? -6.491 17.482 3.400 1.00 49.87 87 MET A C 1
ATOM 655 O O . MET A 1 87 ? -5.912 17.368 4.476 1.00 50.01 87 MET A O 1
ATOM 660 N N . ASP A 1 88 ? -6.506 18.599 2.683 1.00 50.64 88 ASP A N 1
ATOM 661 C CA . ASP A 1 88 ? -5.845 19.826 3.102 1.00 51.05 88 ASP A CA 1
ATOM 662 C C . ASP A 1 88 ? -6.350 20.291 4.474 1.00 51.19 88 ASP A C 1
ATOM 663 O O . ASP A 1 88 ? -5.547 20.523 5.373 1.00 51.00 88 ASP A O 1
ATOM 668 N N . GLU A 1 89 ? -7.670 20.349 4.651 1.00 51.32 89 GLU A N 1
ATOM 669 C CA . GLU A 1 89 ? -8.241 20.780 5.927 1.00 51.71 89 GLU A CA 1
ATOM 670 C C . GLU A 1 89 ? -7.990 19.813 7.081 1.00 51.20 89 GLU A C 1
ATOM 671 O O . GLU A 1 89 ? -8.117 20.193 8.239 1.00 51.81 89 GLU A O 1
ATOM 677 N N . ALA A 1 90 ? -7.654 18.565 6.763 1.00 50.18 90 ALA A N 1
ATOM 678 C CA . ALA A 1 90 ? -7.307 17.546 7.766 1.00 49.16 90 ALA A CA 1
ATOM 679 C C . ALA A 1 90 ? -5.844 17.673 8.163 1.00 48.06 90 ALA A C 1
ATOM 680 O O . ALA A 1 90 ? -5.405 17.060 9.131 1.00 47.18 90 ALA A O 1
ATOM 682 N N . GLY A 1 91 ? -5.091 18.429 7.370 1.00 47.44 91 GLY A N 1
ATOM 683 C CA . GLY A 1 91 ? -3.704 18.729 7.657 1.00 47.07 91 GLY A CA 1
ATOM 684 C C . GLY A 1 91 ? -2.733 17.853 6.932 1.00 46.81 91 GLY A C 1
ATOM 685 O O . GLY A 1 91 ? -1.640 17.602 7.435 1.00 47.85 91 GLY A O 1
ATOM 686 N N . TYR A 1 92 ? -3.109 17.381 5.742 1.00 46.10 92 TYR A N 1
ATOM 687 C CA . TYR A 1 92 ? -2.265 16.466 4.987 1.00 44.80 92 TYR A CA 1
ATOM 688 C C . TYR A 1 92 ? -2.010 16.969 3.571 1.00 44.86 92 TYR A C 1
ATOM 689 O O . TYR A 1 92 ? -2.771 17.794 3.038 1.00 45.49 92 TYR A O 1
ATOM 698 N N . GLU A 1 93 ? -0.901 16.493 3.003 1.00 44.49 93 GLU A N 1
ATOM 699 C CA . GLU A 1 93 ? -0.586 16.656 1.604 1.00 45.05 93 GLU A CA 1
ATOM 700 C C . GLU A 1 93 ? -0.179 15.286 1.033 1.00 44.27 93 GLU A C 1
ATOM 701 O O . GLU A 1 93 ? 0.039 14.330 1.776 1.00 43.65 93 GLU A O 1
ATOM 707 N N . ILE A 1 94 ? -0.055 15.214 -0.290 1.00 43.97 94 ILE A N 1
ATOM 708 C CA . ILE A 1 94 ? 0.385 13.998 -0.975 1.00 43.42 94 ILE A CA 1
ATOM 709 C C . ILE A 1 94 ? 1.886 13.841 -0.852 1.00 43.09 94 ILE A C 1
ATOM 710 O O . ILE A 1 94 ? 2.646 14.731 -1.238 1.00 43.33 94 ILE A O 1
ATOM 715 N N . GLY A 1 95 ? 2.303 12.705 -0.303 1.00 42.73 95 GLY A N 1
ATOM 716 C CA . GLY A 1 95 ? 3.691 12.257 -0.384 1.00 42.38 95 GLY A CA 1
ATOM 717 C C . GLY A 1 95 ? 3.958 11.634 -1.741 1.00 42.06 95 GLY A C 1
ATOM 718 O O . GLY A 1 95 ? 4.755 12.136 -2.513 1.00 41.52 95 GLY A O 1
ATOM 719 N N . ASN A 1 96 ? 3.314 10.501 -2.028 1.00 42.07 96 ASN A N 1
ATOM 720 C CA . ASN A 1 96 ? 3.279 10.004 -3.400 1.00 41.69 96 ASN A CA 1
ATOM 721 C C . ASN A 1 96 ? 2.093 9.092 -3.670 1.00 41.73 96 ASN A C 1
ATOM 722 O O . ASN A 1 96 ? 1.433 8.613 -2.757 1.00 42.25 96 ASN A O 1
ATOM 727 N N . LEU A 1 97 ? 1.838 8.886 -4.948 1.00 41.34 97 LEU A N 1
ATOM 728 C CA . LEU A 1 97 ? 0.659 8.175 -5.431 1.00 40.72 97 LEU A CA 1
ATOM 729 C C . LEU A 1 97 ? 1.133 7.187 -6.493 1.00 40.14 97 LEU A C 1
ATOM 730 O O . LEU A 1 97 ? 1.936 7.542 -7.381 1.00 39.53 97 LEU A O 1
ATOM 735 N N . ASP A 1 98 ? 0.700 5.934 -6.364 1.00 39.28 98 ASP A N 1
ATOM 736 C CA . ASP A 1 98 ? 0.991 4.925 -7.398 1.00 38.37 98 ASP A CA 1
ATOM 737 C C . ASP A 1 98 ? -0.299 4.177 -7.769 1.00 37.02 98 ASP A C 1
ATOM 738 O O . ASP A 1 98 ? -0.834 3.426 -6.989 1.00 36.44 98 ASP A O 1
ATOM 743 N N . ALA A 1 99 ? -0.765 4.423 -8.983 1.00 36.22 99 ALA A N 1
ATOM 744 C CA . ALA A 1 99 ? -1.959 3.844 -9.541 1.00 35.68 99 ALA A CA 1
ATOM 745 C C . ALA A 1 99 ? -1.612 2.749 -10.574 1.00 35.25 99 ALA A C 1
ATOM 746 O O . ALA A 1 99 ? -0.662 2.888 -11.341 1.00 35.04 99 ALA A O 1
ATOM 748 N N . THR A 1 100 ? -2.389 1.665 -10.570 1.00 34.49 100 THR A N 1
ATOM 749 C CA . THR A 1 100 ? -2.270 0.589 -11.558 1.00 34.31 100 THR A CA 1
ATOM 750 C C . THR A 1 100 ? -3.608 0.430 -12.286 1.00 33.35 100 THR A C 1
ATOM 751 O O . THR A 1 100 ? -4.658 0.161 -11.689 1.00 32.72 100 THR A O 1
ATOM 755 N N . LEU A 1 101 ? -3.558 0.620 -13.584 1.00 32.77 101 LEU A N 1
ATOM 756 C CA . LEU A 1 101 ? -4.718 0.449 -14.433 1.00 32.77 101 LEU A CA 1
ATOM 757 C C . LEU A 1 101 ? -4.677 -0.904 -15.089 1.00 31.82 101 LEU A C 1
ATOM 758 O O . LEU A 1 101 ? -3.653 -1.295 -15.637 1.00 31.72 101 LEU A O 1
ATOM 763 N N . ILE A 1 102 ? -5.784 -1.637 -15.026 1.00 31.31 102 ILE A N 1
ATOM 764 C CA . ILE A 1 102 ? -5.890 -2.943 -15.689 1.00 30.16 102 ILE A CA 1
ATOM 765 C C . ILE A 1 102 ? -6.874 -2.833 -16.860 1.00 29.51 102 ILE A C 1
ATOM 766 O O . ILE A 1 102 ? -8.076 -2.593 -16.701 1.00 29.00 102 ILE A O 1
ATOM 771 N N . LEU A 1 103 ? -6.347 -3.033 -18.048 1.00 29.09 103 LEU A N 1
ATOM 772 C CA . LEU A 1 103 ? -7.046 -2.743 -19.269 1.00 28.54 103 LEU A CA 1
ATOM 773 C C . LEU A 1 103 ? -6.426 -3.578 -20.369 1.00 28.38 103 LEU A C 1
ATOM 774 O O . LEU A 1 103 ? -5.231 -3.446 -20.634 1.00 28.04 103 LEU A O 1
ATOM 779 N N . GLN A 1 104 ? -7.232 -4.403 -21.031 1.00 27.57 104 GLN A N 1
ATOM 780 C CA . GLN A 1 104 ? -6.708 -5.262 -22.096 1.00 28.24 104 GLN A CA 1
ATOM 781 C C . GLN A 1 104 ? -6.232 -4.465 -23.332 1.00 28.57 104 GLN A C 1
ATOM 782 O O . GLN A 1 104 ? -5.173 -4.736 -23.892 1.00 27.97 104 GLN A O 1
ATOM 788 N N . ARG A 1 105 ? -7.045 -3.495 -23.736 1.00 29.48 105 ARG A N 1
ATOM 789 C CA . ARG A 1 105 ? -6.881 -2.691 -24.948 1.00 29.78 105 ARG A CA 1
ATOM 790 C C . ARG A 1 105 ? -7.665 -1.431 -24.661 1.00 31.24 105 ARG A C 1
ATOM 791 O O . ARG A 1 105 ? -8.631 -1.483 -23.878 1.00 30.99 105 ARG A O 1
ATOM 799 N N . PRO A 1 106 ? -7.266 -0.290 -25.256 1.00 32.93 106 PRO A N 1
ATOM 800 C CA . PRO A 1 106 ? -6.091 -0.128 -26.073 1.00 34.84 106 PRO A CA 1
ATOM 801 C C . PRO A 1 106 ? -4.875 0.123 -25.179 1.00 35.58 106 PRO A C 1
ATOM 802 O O . PRO A 1 106 ? -4.981 0.132 -23.959 1.00 34.22 106 PRO A O 1
ATOM 806 N N . LYS A 1 107 ? -3.745 0.361 -25.832 1.00 37.99 107 LYS A N 1
ATOM 807 C CA . LYS A 1 107 ? -2.473 0.672 -25.194 1.00 38.94 107 LYS A CA 1
ATOM 808 C C . LYS A 1 107 ? -2.530 2.051 -24.551 1.00 39.29 107 LYS A C 1
ATOM 809 O O . LYS A 1 107 ? -2.885 3.030 -25.196 1.00 39.88 107 LYS A O 1
ATOM 815 N N . ILE A 1 108 ? -2.205 2.110 -23.267 1.00 40.29 108 ILE A N 1
ATOM 816 C CA . ILE A 1 108 ? -2.208 3.360 -22.468 1.00 40.65 108 ILE A CA 1
ATOM 817 C C . ILE A 1 108 ? -0.879 4.164 -22.517 1.00 41.17 108 ILE A C 1
ATOM 818 O O . ILE A 1 108 ? -0.891 5.400 -22.355 1.00 40.92 108 ILE A O 1
ATOM 823 N N . SER A 1 109 ? 0.238 3.482 -22.777 1.00 41.09 109 SER A N 1
ATOM 824 C CA . SER A 1 109 ? 1.561 4.106 -22.665 1.00 41.48 109 SER A CA 1
ATOM 825 C C . SER A 1 109 ? 1.760 5.410 -23.460 1.00 41.00 109 SER A C 1
ATOM 826 O O . SER A 1 109 ? 2.334 6.335 -22.926 1.00 40.61 109 SER A O 1
ATOM 829 N N . PRO A 1 110 ? 1.263 5.492 -24.716 1.00 40.92 110 PRO A N 1
ATOM 830 C CA . PRO A 1 110 ? 1.363 6.744 -25.459 1.00 40.63 110 PRO A CA 1
ATOM 831 C C . PRO A 1 110 ? 0.648 7.945 -24.835 1.00 40.32 110 PRO A C 1
ATOM 832 O O . PRO A 1 110 ? 0.988 9.092 -25.141 1.00 40.25 110 PRO A O 1
ATOM 836 N N . HIS A 1 111 ? -0.337 7.684 -23.988 1.00 39.82 111 HIS A N 1
ATOM 837 C CA . HIS A 1 111 ? -1.132 8.729 -23.365 1.00 39.79 111 HIS A CA 1
ATOM 838 C C . HIS A 1 111 ? -0.694 8.998 -21.944 1.00 38.76 111 HIS A C 1
ATOM 839 O O . HIS A 1 111 ? -1.229 9.865 -21.272 1.00 38.16 111 HIS A O 1
ATOM 846 N N . LYS A 1 112 ? 0.296 8.254 -21.501 1.00 39.04 112 LYS A N 1
ATOM 847 C CA . LYS A 1 112 ? 0.645 8.203 -20.092 1.00 40.04 112 LYS A CA 1
ATOM 848 C C . LYS A 1 112 ? 1.042 9.525 -19.464 1.00 40.16 112 LYS A C 1
ATOM 849 O O . LYS A 1 112 ? 0.531 9.865 -18.380 1.00 39.76 112 LYS A O 1
ATOM 855 N N . GLU A 1 113 ? 1.945 10.263 -20.126 1.00 40.55 113 GLU A N 1
ATOM 856 C CA . GLU A 1 113 ? 2.408 11.563 -19.605 1.00 40.60 113 GLU A CA 1
ATOM 857 C C . GLU A 1 113 ? 1.280 12.560 -19.666 1.00 40.35 113 GLU A C 1
ATOM 858 O O . GLU A 1 113 ? 1.103 13.334 -18.749 1.00 40.64 113 GLU A O 1
ATOM 864 N N . THR A 1 114 ? 0.469 12.514 -20.715 1.00 40.59 114 THR A N 1
ATOM 865 C CA . THR A 1 114 ? -0.742 13.344 -20.733 1.00 40.88 114 THR A CA 1
ATOM 866 C C . THR A 1 114 ? -1.659 13.048 -19.534 1.00 41.38 114 THR A C 1
ATOM 867 O O . THR A 1 114 ? -2.234 13.983 -18.944 1.00 41.77 114 THR A O 1
ATOM 871 N N . ILE A 1 115 ? -1.809 11.763 -19.166 1.00 41.33 115 ILE A N 1
ATOM 872 C CA 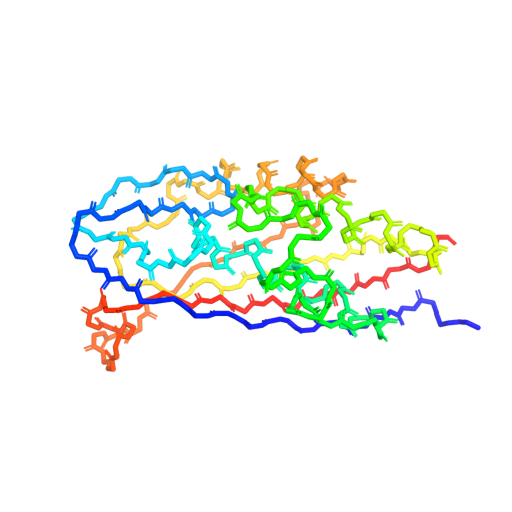. ILE A 1 115 ? -2.701 11.400 -18.045 1.00 41.47 115 ILE A CA 1
ATOM 873 C C . ILE A 1 115 ? -2.085 11.896 -16.746 1.00 41.49 115 ILE A C 1
ATOM 874 O O . ILE A 1 115 ? -2.742 12.520 -15.945 1.00 41.46 115 ILE A O 1
ATOM 879 N N . ARG A 1 116 ? -0.807 11.614 -16.559 1.00 42.44 116 ARG A N 1
ATOM 880 C CA . ARG A 1 116 ? -0.094 11.981 -15.344 1.00 42.81 116 ARG A CA 1
ATOM 881 C C . ARG A 1 116 ? -0.135 13.486 -15.113 1.00 43.13 116 ARG A C 1
ATOM 882 O O . ARG A 1 116 ? -0.373 13.919 -14.003 1.00 43.25 116 ARG A O 1
ATOM 890 N N . SER A 1 117 ? 0.085 14.289 -16.158 1.00 43.67 117 SER A N 1
ATOM 891 C CA . SER A 1 117 ? 0.032 15.748 -16.009 1.00 43.77 117 SER A CA 1
ATOM 892 C C . SER A 1 117 ? -1.370 16.233 -15.637 1.00 44.12 117 SER A C 1
ATOM 893 O O . SER A 1 117 ? -1.537 17.126 -14.810 1.00 44.67 117 SER A O 1
ATOM 896 N N . ASN A 1 118 ? -2.403 15.655 -16.236 1.00 44.12 118 ASN A N 1
ATOM 897 C CA . ASN A 1 118 ? -3.746 16.079 -15.864 1.00 43.72 118 ASN A CA 1
ATOM 898 C C . ASN A 1 118 ? -4.110 15.671 -14.437 1.00 43.47 118 ASN A C 1
ATOM 899 O O . ASN A 1 118 ? -4.653 16.468 -13.681 1.00 43.22 118 ASN A O 1
ATOM 904 N N . LEU A 1 119 ? -3.808 14.436 -14.063 1.00 43.45 119 LEU A N 1
ATOM 905 C CA . LEU A 1 119 ? -4.061 13.987 -12.701 1.00 43.67 119 LEU A CA 1
ATOM 906 C C . LEU A 1 119 ? -3.268 14.848 -11.670 1.00 43.82 119 LEU A C 1
ATOM 907 O O . LEU A 1 119 ? -3.808 15.226 -10.641 1.00 42.67 119 LEU A O 1
ATOM 912 N N . SER A 1 120 ? -2.005 15.148 -11.974 1.00 44.48 120 SER A N 1
ATOM 913 C CA . SER A 1 120 ? -1.163 16.042 -11.159 1.00 45.80 120 SER A CA 1
ATOM 914 C C . SER A 1 120 ? -1.742 17.462 -11.037 1.00 46.77 120 SER A C 1
ATOM 915 O O . SER A 1 120 ? -1.818 18.030 -9.945 1.00 46.49 120 SER A O 1
ATOM 918 N N . LYS A 1 121 ? -2.194 18.013 -12.158 1.00 48.09 121 LYS A N 1
ATOM 919 C CA . LYS A 1 121 ? -2.830 19.325 -12.149 1.00 48.35 121 LYS A CA 1
ATOM 920 C C . LYS A 1 121 ? -4.040 19.346 -11.218 1.00 48.40 121 LYS A C 1
ATOM 921 O O . LYS A 1 121 ? -4.219 20.293 -10.448 1.00 48.75 121 LYS A O 1
ATOM 927 N N . LEU A 1 122 ? -4.873 18.311 -11.285 1.00 48.07 122 LEU A N 1
ATOM 928 C CA . LEU A 1 122 ? -6.093 18.256 -10.469 1.00 47.44 122 LEU A CA 1
ATOM 929 C C . LEU A 1 122 ? -5.792 18.004 -8.988 1.00 47.09 122 LEU A C 1
ATOM 930 O O . LEU A 1 122 ? -6.511 18.482 -8.124 1.00 46.92 122 LEU A O 1
ATOM 935 N N . LEU A 1 123 ? -4.752 17.236 -8.691 1.00 47.33 123 LEU A N 1
ATOM 936 C CA . LEU A 1 123 ? -4.363 16.965 -7.293 1.00 47.67 123 LEU A CA 1
ATOM 937 C C . LEU A 1 123 ? -3.622 18.165 -6.639 1.00 48.54 123 LEU A C 1
ATOM 938 O O . LEU A 1 123 ? -3.591 18.308 -5.410 1.00 48.44 123 LEU A O 1
ATOM 943 N N . GLY A 1 124 ? -3.024 19.013 -7.479 1.00 49.16 124 GLY A N 1
ATOM 944 C CA . GLY A 1 124 ? -2.189 20.099 -7.021 1.00 49.21 124 GLY A CA 1
ATOM 945 C C . GLY A 1 124 ? -0.888 19.526 -6.516 1.00 49.58 124 GLY A C 1
ATOM 946 O O . GLY A 1 124 ? -0.357 19.987 -5.514 1.00 50.31 124 GLY A O 1
ATOM 947 N N . ALA A 1 125 ? -0.390 18.497 -7.195 1.00 49.67 125 ALA A N 1
ATOM 948 C CA . ALA A 1 125 ? 0.851 17.843 -6.811 1.00 49.51 125 ALA A CA 1
ATOM 949 C C . ALA A 1 125 ? 1.844 17.880 -7.972 1.00 49.50 125 ALA A C 1
ATOM 950 O O . ALA A 1 125 ? 1.476 18.155 -9.110 1.00 49.80 125 ALA A O 1
ATOM 952 N N . ASP A 1 126 ? 3.113 17.637 -7.682 1.00 49.69 126 ASP A N 1
ATOM 953 C CA . ASP A 1 126 ? 4.116 17.623 -8.731 1.00 49.41 126 ASP A CA 1
ATOM 954 C C . ASP A 1 126 ? 4.042 16.283 -9.471 1.00 48.91 126 ASP A C 1
ATOM 955 O O . ASP A 1 126 ? 3.912 15.259 -8.824 1.00 48.99 126 ASP A O 1
ATOM 960 N N . PRO A 1 127 ? 4.160 16.280 -10.817 1.00 48.55 127 PRO A N 1
ATOM 961 C CA . PRO A 1 127 ? 4.144 15.007 -11.563 1.00 48.04 127 PRO A CA 1
ATOM 962 C C . PRO A 1 127 ? 5.199 13.985 -11.136 1.00 47.69 127 PRO A C 1
ATOM 963 O O . PRO A 1 127 ? 5.035 12.776 -11.385 1.00 47.73 127 PRO A O 1
ATOM 967 N N . SER A 1 128 ? 6.262 14.457 -10.487 1.00 46.34 128 SER A N 1
ATOM 968 C CA . SER A 1 128 ? 7.311 13.571 -10.022 1.00 45.42 128 SER A CA 1
ATOM 969 C C . SER A 1 128 ? 6.897 12.731 -8.807 1.00 43.97 128 SER A C 1
ATOM 970 O O . SER A 1 128 ? 7.647 11.845 -8.420 1.00 43.13 128 SER A O 1
ATOM 973 N N . VAL A 1 129 ? 5.731 13.013 -8.208 1.00 43.08 129 VAL A N 1
ATOM 974 C CA . VAL A 1 129 ? 5.192 12.199 -7.097 1.00 42.49 129 VAL A CA 1
ATOM 975 C C . VAL A 1 129 ? 3.840 11.464 -7.400 1.00 41.99 129 VAL A C 1
ATOM 976 O O . VAL A 1 129 ? 3.305 10.741 -6.550 1.00 41.84 129 VAL A O 1
ATOM 980 N N . VAL A 1 130 ? 3.330 11.640 -8.615 1.00 41.22 130 VAL A N 1
ATOM 981 C CA . VAL A 1 130 ? 2.091 11.029 -9.087 1.00 40.62 130 VAL A CA 1
ATOM 982 C C . VAL A 1 130 ? 2.407 10.033 -10.206 1.00 39.76 130 VAL A C 1
ATOM 983 O O . VAL A 1 130 ? 2.868 10.429 -11.266 1.00 38.78 130 VAL A O 1
ATOM 987 N N . ASN A 1 131 ? 2.173 8.745 -9.963 1.00 39.13 131 ASN A N 1
ATOM 988 C CA . ASN A 1 131 ? 2.500 7.706 -10.970 1.00 39.15 131 ASN A CA 1
ATOM 989 C C . ASN A 1 131 ? 1.315 6.792 -11.331 1.00 38.56 131 ASN A C 1
ATOM 990 O O . ASN A 1 131 ? 0.408 6.548 -10.529 1.00 37.83 131 ASN A O 1
ATOM 995 N N . LEU A 1 132 ? 1.351 6.325 -12.571 1.00 38.79 132 LEU A N 1
ATOM 996 C CA . LEU A 1 132 ? 0.334 5.474 -13.159 1.00 38.25 132 LEU A CA 1
ATOM 997 C C . LEU A 1 132 ? 1.104 4.474 -14.004 1.00 37.74 132 LEU A C 1
ATOM 998 O O . LEU A 1 132 ? 2.056 4.848 -14.685 1.00 37.56 132 LEU A O 1
ATOM 1003 N N . LYS A 1 133 ? 0.710 3.200 -13.923 1.00 36.74 133 LYS A N 1
ATOM 1004 C CA . LYS A 1 133 ? 1.160 2.169 -14.843 1.00 35.76 133 LYS A CA 1
ATOM 1005 C C . LYS A 1 133 ? -0.069 1.395 -15.367 1.00 35.22 133 LYS A C 1
ATOM 1006 O O . LYS A 1 133 ? -1.174 1.541 -14.855 1.00 34.19 133 LYS A O 1
ATOM 1012 N N . ALA A 1 134 ? 0.123 0.593 -16.415 1.00 34.78 134 ALA A N 1
ATOM 1013 C CA . ALA A 1 134 ? -0.976 -0.189 -16.967 1.00 34.06 134 ALA A CA 1
ATOM 1014 C C . ALA A 1 134 ? -0.588 -1.638 -17.195 1.00 33.56 134 ALA A C 1
ATOM 1015 O O . ALA A 1 134 ? 0.564 -1.984 -17.405 1.00 32.88 134 ALA A O 1
ATOM 1017 N N . LYS A 1 135 ? -1.602 -2.483 -17.129 1.00 33.35 135 LYS A N 1
ATOM 1018 C CA . LYS A 1 135 ? -1.413 -3.887 -17.304 1.00 33.19 135 LYS A CA 1
ATOM 1019 C C . LYS A 1 135 ? -2.594 -4.488 -18.065 1.00 32.33 135 LYS A C 1
ATOM 1020 O O . LYS A 1 135 ? -3.697 -4.022 -17.883 1.00 30.77 135 LYS A O 1
ATOM 1026 N N . THR A 1 136 ?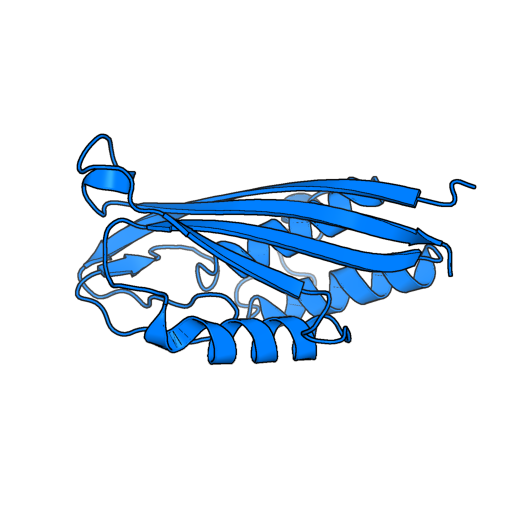 -2.341 -5.471 -18.948 1.00 31.48 136 THR A N 1
ATOM 1027 C CA . THR A 1 136 ? -3.415 -6.264 -19.550 1.00 31.12 136 THR A CA 1
ATOM 1028 C C . THR A 1 136 ? -3.882 -7.288 -18.492 1.00 31.48 136 THR A C 1
ATOM 1029 O O . THR A 1 136 ? -3.387 -7.321 -17.368 1.00 31.56 136 THR A O 1
ATOM 1033 N N . HIS A 1 137 ? -4.874 -8.087 -18.849 1.00 30.98 137 HIS A N 1
ATOM 1034 C CA . HIS A 1 137 ? -5.339 -9.145 -18.002 1.00 30.40 137 HIS A CA 1
ATOM 1035 C C . HIS A 1 137 ? -5.310 -10.452 -18.782 1.00 30.27 137 HIS A C 1
ATOM 1036 O O . HIS A 1 137 ? -6.103 -11.334 -18.519 1.00 30.02 137 HIS A O 1
ATOM 1043 N N . GLU A 1 138 ? -4.368 -10.565 -19.720 1.00 30.19 138 GLU A N 1
ATOM 1044 C CA . GLU A 1 138 ? -4.012 -11.836 -20.377 1.00 30.59 138 GLU A CA 1
ATOM 1045 C C . GLU A 1 138 ? -5.197 -12.603 -20.973 1.00 30.35 138 GLU A C 1
ATOM 1046 O O . GLU A 1 138 ? -5.248 -13.833 -20.932 1.00 29.75 138 GLU A O 1
ATOM 1052 N N . LYS A 1 139 ? -6.150 -11.853 -21.518 1.00 30.03 139 LYS A N 1
ATOM 1053 C CA . LYS A 1 139 ? -7.292 -12.407 -22.225 1.00 30.52 139 LYS A CA 1
ATOM 1054 C C . LYS A 1 139 ? -8.237 -13.264 -21.370 1.00 28.93 139 LYS A C 1
ATOM 1055 O O . LYS A 1 139 ? -9.102 -13.897 -21.905 1.00 27.98 139 LYS A O 1
ATOM 1061 N N . VAL A 1 140 ? -8.109 -13.226 -20.043 1.00 28.61 140 VAL A N 1
ATOM 1062 C CA . VAL A 1 140 ? -8.975 -14.001 -19.161 1.00 27.68 140 VAL A CA 1
ATOM 1063 C C . VAL A 1 140 ? -9.878 -13.086 -18.330 1.00 27.04 140 VAL A C 1
ATOM 1064 O O . VAL A 1 140 ? -9.517 -11.945 -18.050 1.00 26.28 140 VAL A O 1
ATOM 1068 N N . ASP A 1 141 ? -11.054 -13.619 -17.972 1.00 26.05 141 ASP A N 1
ATOM 1069 C CA . ASP A 1 141 ? -12.120 -12.938 -17.225 1.00 25.26 141 ASP A CA 1
ATOM 1070 C C . ASP A 1 141 ? -12.622 -11.722 -17.974 1.00 24.01 141 ASP A C 1
ATOM 1071 O O . ASP A 1 141 ? -12.218 -11.534 -19.094 1.00 23.00 141 ASP A O 1
ATOM 1076 N N . SER A 1 142 ? -13.518 -10.924 -17.389 1.00 23.76 142 SER A N 1
ATOM 1077 C CA . SER A 1 142 ? -14.093 -9.758 -18.061 1.00 24.16 142 SER A CA 1
ATOM 1078 C C . SER A 1 142 ? -13.040 -8.722 -18.469 1.00 24.13 142 SER A C 1
ATOM 1079 O O . SER A 1 142 ? -13.150 -8.096 -19.521 1.00 23.86 142 SER A O 1
ATOM 1082 N N . LEU A 1 143 ? -12.016 -8.550 -17.637 1.00 24.50 143 LEU A N 1
ATOM 1083 C CA . LEU A 1 143 ? -10.995 -7.553 -17.885 1.00 24.33 143 LEU A CA 1
ATOM 1084 C C . LEU A 1 143 ? -10.189 -7.955 -19.092 1.00 24.42 143 LEU A C 1
ATOM 1085 O O . LEU A 1 143 ? -9.905 -7.118 -19.962 1.00 25.60 143 LEU A O 1
ATOM 1090 N N . GLY A 1 144 ? -9.796 -9.224 -19.139 1.00 24.81 144 GLY A N 1
ATOM 1091 C CA . GLY A 1 144 ? -9.112 -9.778 -20.299 1.00 24.98 144 GLY A CA 1
ATOM 1092 C C . GLY A 1 144 ? -9.931 -9.797 -21.582 1.00 25.23 144 GLY A C 1
ATOM 1093 O O . GLY A 1 144 ? -9.382 -9.693 -22.660 1.00 25.93 144 GLY A O 1
ATOM 1094 N N . GLU A 1 145 ? -11.241 -9.958 -21.464 1.00 25.75 145 GLU A N 1
ATOM 1095 C CA . GLU A 1 145 ? -12.156 -9.943 -22.621 1.00 26.12 145 GLU A CA 1
ATOM 1096 C C . GLU A 1 145 ? -12.543 -8.521 -23.017 1.00 26.29 145 GLU A C 1
ATOM 1097 O O . GLU A 1 145 ? -13.372 -8.327 -23.903 1.00 24.86 145 GLU A O 1
ATOM 1103 N N . ASN A 1 146 ? -11.918 -7.529 -22.365 1.00 26.05 146 ASN A N 1
ATOM 1104 C CA . ASN A 1 146 ? -12.204 -6.113 -22.622 1.00 25.77 146 ASN A CA 1
ATOM 1105 C C . ASN A 1 146 ? -13.678 -5.741 -22.351 1.00 24.97 146 ASN A C 1
ATOM 1106 O O . ASN A 1 146 ? -14.257 -4.838 -22.973 1.00 24.99 146 ASN A O 1
ATOM 1111 N N . ARG A 1 147 ? -14.261 -6.433 -21.380 1.00 24.79 147 ARG A N 1
ATOM 1112 C CA . ARG A 1 147 ? -15.627 -6.184 -20.950 1.00 25.13 147 ARG A CA 1
ATOM 1113 C C . ARG A 1 147 ? -15.674 -5.320 -19.718 1.00 24.72 147 ARG A C 1
ATOM 1114 O O . ARG A 1 147 ? -16.751 -5.005 -19.223 1.00 24.37 147 ARG A O 1
ATOM 1122 N N . SER A 1 148 ? -14.490 -4.936 -19.238 1.00 25.06 148 SER A N 1
ATOM 1123 C CA . SER A 1 148 ? -14.338 -4.048 -18.109 1.00 24.49 148 SER A CA 1
ATOM 1124 C C . SER A 1 148 ? -12.931 -3.449 -18.051 1.00 24.84 148 SER A C 1
ATOM 1125 O O . SER A 1 148 ? -12.002 -3.886 -18.757 1.00 24.70 148 SER A O 1
ATOM 1128 N N . ILE A 1 149 ? -12.812 -2.444 -17.197 1.00 25.05 149 ILE A N 1
ATOM 1129 C CA . ILE A 1 149 ? -11.560 -1.770 -16.859 1.00 25.43 149 ILE A CA 1
ATOM 1130 C C . ILE A 1 149 ? -11.513 -1.542 -15.342 1.00 25.72 149 ILE A C 1
ATOM 1131 O O . ILE A 1 149 ? -12.506 -1.168 -14.746 1.00 25.58 149 ILE A O 1
ATOM 1136 N N . ALA A 1 150 ? -10.355 -1.775 -14.732 1.00 26.59 150 ALA A N 1
ATOM 1137 C CA . ALA A 1 150 ? -10.189 -1.623 -13.292 1.00 27.56 150 ALA A CA 1
ATOM 1138 C C . ALA A 1 150 ? -8.975 -0.748 -13.008 1.00 28.22 150 ALA A C 1
ATOM 1139 O O . ALA A 1 150 ? -8.109 -0.596 -13.864 1.00 28.39 150 ALA A O 1
ATOM 1141 N N . ALA A 1 151 ? -8.947 -0.168 -11.810 1.00 29.56 151 ALA A N 1
ATOM 1142 C CA . ALA A 1 151 ? -7.791 0.611 -11.308 1.00 30.50 151 ALA A CA 1
ATOM 1143 C C . ALA A 1 151 ? -7.595 0.337 -9.837 1.00 31.31 151 ALA A C 1
ATOM 1144 O O . ALA A 1 151 ? -8.558 0.267 -9.087 1.00 30.75 151 ALA A O 1
ATOM 1146 N N . HIS A 1 152 ? -6.337 0.157 -9.448 1.00 32.56 152 HIS A N 1
ATOM 1147 C CA . HIS A 1 152 ? -5.913 0.218 -8.048 1.00 33.42 152 HIS A CA 1
ATOM 1148 C C . HIS A 1 152 ? -5.069 1.476 -7.848 1.00 34.91 152 HIS A C 1
ATOM 1149 O O . HIS A 1 152 ? -4.335 1.871 -8.752 1.00 35.36 152 HIS A O 1
ATOM 1156 N N . THR A 1 153 ? -5.198 2.112 -6.677 1.00 36.09 153 THR A N 1
ATOM 1157 C CA . THR A 1 153 ? -4.275 3.183 -6.243 1.00 36.14 153 THR A CA 1
ATOM 1158 C C . THR A 1 153 ? -3.810 2.889 -4.815 1.00 36.06 153 THR A C 1
ATOM 1159 O O . THR A 1 153 ? -4.626 2.644 -3.943 1.00 35.54 153 THR A O 1
ATOM 1163 N N . VAL A 1 154 ? -2.503 2.871 -4.600 1.00 36.83 154 VAL A N 1
ATOM 1164 C CA . VAL A 1 154 ? -1.936 3.082 -3.259 1.00 37.67 154 VAL A CA 1
ATOM 1165 C C . VAL A 1 154 ? -1.354 4.512 -3.132 1.00 38.07 154 VAL A C 1
ATOM 1166 O O . VAL A 1 154 ? -0.626 4.975 -3.996 1.00 38.39 154 VAL A O 1
ATOM 1170 N N . ILE A 1 155 ? -1.696 5.192 -2.039 1.00 39.26 155 ILE A N 1
ATOM 1171 C CA . ILE A 1 155 ? -1.234 6.550 -1.748 1.00 39.62 155 ILE A CA 1
ATOM 1172 C C . ILE A 1 155 ? -0.597 6.615 -0.340 1.00 40.95 155 ILE A C 1
ATOM 1173 O O . ILE A 1 155 ? -1.012 5.906 0.597 1.00 39.88 155 ILE A O 1
ATOM 1178 N N . LEU A 1 156 ? 0.449 7.433 -0.224 1.00 42.69 156 LEU A N 1
ATOM 1179 C CA . LEU A 1 156 ? 1.060 7.790 1.087 1.00 43.22 156 LEU A CA 1
ATOM 1180 C C . LEU A 1 156 ? 0.873 9.292 1.293 1.00 43.73 156 LEU A C 1
ATOM 1181 O O . LEU A 1 156 ? 1.413 10.092 0.517 1.00 43.23 156 LEU A O 1
ATOM 1186 N N . LEU A 1 157 ? 0.065 9.653 2.289 1.00 44.98 157 LEU A N 1
ATOM 1187 C CA . LEU A 1 157 ? -0.151 11.056 2.665 1.00 46.22 157 LEU A CA 1
ATOM 1188 C C . LEU A 1 157 ? 0.829 11.507 3.757 1.00 47.24 157 LEU A C 1
ATOM 1189 O O . LEU A 1 157 ? 1.171 10.744 4.653 1.00 47.19 157 LEU A O 1
ATOM 1194 N N . MET A 1 158 ? 1.261 12.763 3.658 1.00 49.19 158 MET A N 1
ATOM 1195 C CA . MET A 1 158 ? 2.144 13.406 4.645 1.00 50.75 158 MET A CA 1
ATOM 1196 C C . MET A 1 158 ? 1.435 14.529 5.399 1.00 51.05 158 MET A C 1
ATOM 1197 O O . MET A 1 158 ? 0.714 15.337 4.801 1.00 50.32 158 MET A O 1
ATOM 1202 N N . LYS A 1 159 ? 1.638 14.556 6.715 1.00 52.35 159 LYS A N 1
ATOM 1203 C CA . LYS A 1 159 ? 1.209 15.684 7.557 1.00 53.10 159 LYS A CA 1
ATOM 1204 C C . LYS A 1 159 ? 1.931 16.938 7.071 1.00 53.34 159 LYS A C 1
ATOM 1205 O O . LYS A 1 159 ? 3.142 16.897 6.826 1.00 52.84 159 LYS A O 1
ATOM 1211 N N . LYS A 1 160 ? 1.187 18.027 6.887 1.00 54.13 160 LYS A N 1
ATOM 1212 C CA . LYS A 1 160 ? 1.782 19.308 6.455 1.00 54.89 160 LYS A CA 1
ATOM 1213 C C . LYS A 1 160 ? 2.884 19.787 7.433 1.00 55.42 160 LYS A C 1
ATOM 1214 O O . LYS A 1 160 ? 2.752 19.613 8.660 1.00 55.60 160 LYS A O 1
#

Sequence (160 aa):
TLPFRIGHGFDLHRLEPGYPLIIGGIVIPHDRGCEAHSDGDVLLHCVVDAILGALGLPDIGQIFPDSDPKWKGAASSVFIKEAVRLMDEAGYEIGNLDATLILQRPKISPHKETIRSNLSKLLGADPSVVNLKAKTHEKVDSLGENRSIAAHTVILLMKK

Radius of gyration: 15.21 Å; Cα contacts (8 Å, |Δi|>4): 364; chains: 1; bounding box: 36×35×45 Å

Organism: Arabidopsis thaliana (NCBI:txid3702)

CATH classification: 3.30.1330.50